Protein AF-A0A5B7BIY4-F1 (afdb_monomer)

Organism: Davidia involucrata (NCBI:txid16924)

pLDDT: mean 83.71, std 15.29, range [44.75, 98.06]

Secondary structure (DSSP, 8-state):
-HHHHHHHHHHHHHHH--S-HHHHHHHHHHHHHHTT-HHHHHHHHHHHHHTT----HHHHHHHHHHHHHTT-HHHHHHHHHHHHHHHHHHHHHHHHHHTT---

Mean predicted aligned error: 7.63 Å

Solvent-accessible surface area (backbone atoms only — not comparable to full-atom values): 5883 Å² total; per-residue (Å²): 111,78,67,61,56,55,53,53,52,49,56,56,52,68,75,64,79,64,92,65,53,58,65,50,51,44,52,51,34,50,51,28,47,74,74,64,42,51,68,60,23,48,52,54,50,52,51,38,46,73,75,68,38,74,68,54,71,66,58,53,51,52,53,38,50,53,29,46,79,66,70,35,51,70,60,29,52,56,50,52,53,54,50,56,54,47,48,54,54,47,51,50,52,53,54,37,50,78,70,74,52,84,131

Sequence (103 aa):
GKCGMLLNLWDEMQESGYSSDMEVYEHVINGLCNIGQLENAVLIMEESLCKGFCPSKFICSKLNNKLLTSNKVERAYKLLLKIKVARRNENARRYWRAKGWHF

Structure (mmCIF, N/CA/C/O backbone):
data_AF-A0A5B7BIY4-F1
#
_entry.id   AF-A0A5B7BIY4-F1
#
loop_
_atom_site.group_PDB
_atom_site.id
_atom_site.type_symbol
_atom_site.label_atom_id
_atom_site.label_alt_id
_atom_site.label_comp_id
_atom_site.label_asym_id
_atom_site.label_entity_id
_atom_site.label_seq_id
_atom_site.pdbx_PDB_ins_code
_atom_site.Cartn_x
_atom_site.Cartn_y
_atom_site.Cartn_z
_atom_site.occupancy
_atom_site.B_iso_or_equiv
_atom_site.auth_seq_id
_atom_site.auth_comp_id
_atom_site.auth_asym_id
_atom_site.auth_atom_id
_atom_site.pdbx_PDB_model_num
ATOM 1 N N . GLY A 1 1 ? -0.754 24.717 -7.593 1.00 44.75 1 GLY A N 1
ATOM 2 C CA . GLY A 1 1 ? -0.286 24.174 -6.297 1.00 44.75 1 GLY A CA 1
ATOM 3 C C . GLY A 1 1 ? 0.416 22.847 -6.522 1.00 44.75 1 GLY A C 1
ATOM 4 O O . GLY A 1 1 ? 0.047 22.153 -7.459 1.00 44.75 1 GLY A O 1
ATOM 5 N N . LYS A 1 2 ? 1.413 22.499 -5.697 1.00 48.59 2 LYS A N 1
ATOM 6 C CA . LYS A 1 2 ? 2.316 21.336 -5.876 1.00 48.59 2 LYS A CA 1
ATOM 7 C C . LYS A 1 2 ? 1.602 19.991 -6.139 1.00 48.59 2 LYS A C 1
ATOM 9 O O . LYS A 1 2 ? 2.178 19.126 -6.781 1.00 48.59 2 LYS A O 1
ATOM 14 N N . CYS A 1 3 ? 0.345 19.8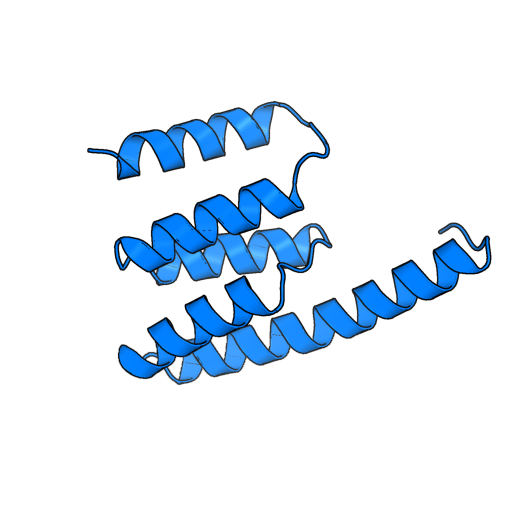44 -5.713 1.00 53.84 3 CYS A N 1
ATOM 15 C CA . CYS A 1 3 ? -0.474 18.649 -5.943 1.00 53.84 3 CYS A CA 1
ATOM 16 C C . CYS A 1 3 ? -0.831 18.408 -7.417 1.00 53.84 3 CYS A C 1
ATOM 18 O O . CYS A 1 3 ? -0.835 17.263 -7.846 1.00 53.84 3 CYS A O 1
ATOM 20 N N . GLY A 1 4 ? -1.104 19.467 -8.190 1.00 61.59 4 GLY A N 1
ATOM 21 C CA . GLY A 1 4 ? -1.452 19.323 -9.610 1.00 61.59 4 GLY A CA 1
ATOM 22 C C . GLY A 1 4 ? -0.267 18.838 -10.447 1.00 61.59 4 GLY A C 1
ATOM 23 O O . GLY A 1 4 ? -0.436 18.024 -11.338 1.00 61.59 4 GLY A O 1
ATOM 24 N N . MET A 1 5 ? 0.951 19.256 -10.088 1.00 67.06 5 MET A N 1
ATOM 25 C CA . MET A 1 5 ? 2.165 18.790 -10.767 1.00 67.06 5 MET A CA 1
ATOM 26 C C . MET A 1 5 ? 2.465 17.315 -10.484 1.00 67.06 5 MET A C 1
ATOM 28 O O . MET A 1 5 ? 2.944 16.623 -11.368 1.00 67.06 5 MET A O 1
ATOM 32 N N . LEU A 1 6 ? 2.175 16.823 -9.272 1.00 62.97 6 LEU A N 1
ATOM 33 C CA . LEU A 1 6 ? 2.419 15.422 -8.911 1.00 62.97 6 LEU A CA 1
ATOM 34 C C . LEU A 1 6 ? 1.496 14.459 -9.677 1.00 62.97 6 LEU A C 1
ATOM 36 O O . LEU A 1 6 ? 1.937 13.384 -10.058 1.00 62.97 6 LEU A O 1
ATOM 40 N N . LEU A 1 7 ? 0.233 14.845 -9.887 1.00 66.19 7 LEU A N 1
ATOM 41 C CA . LEU A 1 7 ? -0.735 14.044 -10.645 1.00 66.19 7 LEU A CA 1
ATOM 42 C C . LEU A 1 7 ? -0.441 14.080 -12.149 1.00 66.19 7 LEU A C 1
ATOM 44 O O . LEU A 1 7 ? -0.460 13.042 -12.790 1.00 66.19 7 LEU A O 1
ATOM 48 N N . ASN A 1 8 ? -0.070 15.238 -12.695 1.00 68.81 8 ASN A N 1
ATOM 49 C CA . ASN A 1 8 ? 0.312 15.319 -14.106 1.00 68.81 8 ASN A CA 1
ATOM 50 C C . ASN A 1 8 ? 1.592 14.518 -14.397 1.00 68.81 8 ASN A C 1
ATOM 52 O O . ASN A 1 8 ? 1.655 13.802 -15.387 1.00 68.81 8 ASN A O 1
ATOM 56 N N . LEU A 1 9 ? 2.589 14.586 -13.503 1.00 66.81 9 LEU A N 1
ATOM 57 C CA . LEU A 1 9 ? 3.798 13.765 -13.605 1.00 66.81 9 LEU A CA 1
ATOM 58 C C . LEU A 1 9 ? 3.459 12.269 -13.527 1.00 66.81 9 LEU A C 1
ATOM 60 O O . LEU A 1 9 ? 4.070 11.461 -14.213 1.00 66.81 9 LEU A O 1
ATOM 64 N N . TRP A 1 10 ? 2.480 11.895 -12.702 1.00 64.50 10 TRP A N 1
ATOM 65 C CA . TRP A 1 10 ? 2.005 10.518 -12.599 1.00 64.50 10 TRP A CA 1
ATOM 66 C C . TRP A 1 10 ? 1.419 10.004 -13.923 1.00 64.50 10 TRP A C 1
ATOM 68 O O . TRP A 1 10 ? 1.774 8.908 -14.360 1.00 64.50 10 TRP A O 1
ATOM 78 N N . ASP A 1 11 ? 0.583 10.810 -14.576 1.00 68.19 11 ASP A N 1
ATOM 79 C CA . ASP A 1 11 ? -0.038 10.456 -15.854 1.00 68.19 11 ASP A CA 1
ATOM 80 C C . ASP A 1 11 ? 1.010 10.338 -16.977 1.00 68.19 11 ASP A C 1
ATOM 82 O O . ASP A 1 11 ? 1.035 9.338 -17.692 1.00 68.19 11 ASP A O 1
ATOM 86 N N . GLU A 1 12 ? 1.956 11.279 -17.064 1.00 65.88 12 GLU A N 1
ATOM 87 C CA . GLU A 1 12 ? 3.060 11.221 -18.039 1.00 65.88 12 GLU A CA 1
ATOM 88 C C . GLU A 1 12 ? 3.973 9.998 -17.828 1.00 65.88 12 GLU A C 1
ATOM 90 O O . GLU A 1 12 ? 4.451 9.381 -18.783 1.00 65.88 12 GLU A O 1
ATOM 95 N N . MET A 1 13 ? 4.213 9.601 -16.574 1.00 63.06 13 MET A N 1
ATOM 96 C CA . MET A 1 13 ? 5.056 8.444 -16.267 1.00 63.06 13 MET A CA 1
ATOM 97 C C . MET A 1 13 ? 4.391 7.120 -16.650 1.00 63.06 13 MET A C 1
ATOM 99 O O . MET A 1 13 ? 5.083 6.231 -17.154 1.00 63.06 13 MET A O 1
ATOM 103 N N . GLN A 1 14 ? 3.069 7.004 -16.485 1.00 61.25 14 GLN A N 1
ATOM 104 C CA . GLN A 1 14 ? 2.296 5.835 -16.922 1.00 61.25 14 GLN A CA 1
ATOM 105 C C . GLN A 1 14 ? 2.393 5.603 -18.433 1.00 61.25 14 GLN A C 1
ATOM 107 O O . GLN A 1 14 ? 2.438 4.454 -18.873 1.00 61.25 14 GLN A O 1
ATOM 112 N N . GLU A 1 15 ? 2.472 6.675 -19.222 1.00 61.50 15 GLU A N 1
ATOM 113 C CA . GLU A 1 15 ? 2.585 6.596 -20.682 1.00 61.50 15 GLU A CA 1
ATOM 114 C C . GLU A 1 15 ? 3.998 6.209 -21.163 1.00 61.50 15 GLU A C 1
ATOM 116 O O . GLU A 1 15 ? 4.160 5.721 -22.281 1.00 61.50 15 GLU A O 1
ATOM 121 N N . SER A 1 16 ? 5.027 6.369 -20.320 1.00 51.72 16 SER A N 1
ATOM 122 C CA . SER A 1 16 ? 6.439 6.249 -20.725 1.00 51.72 16 SER A CA 1
ATOM 123 C C . SER A 1 16 ? 7.058 4.840 -20.640 1.00 51.72 16 SER A C 1
ATOM 125 O O . SER A 1 16 ? 8.138 4.618 -21.185 1.00 51.72 16 SER A O 1
ATOM 127 N N . GLY A 1 17 ? 6.409 3.869 -19.983 1.00 45.53 17 GLY A N 1
ATOM 128 C CA . GLY A 1 17 ? 6.824 2.454 -20.003 1.00 45.53 17 GLY A CA 1
ATOM 129 C C . GLY A 1 17 ? 8.155 2.095 -19.310 1.00 45.53 17 GLY A C 1
ATOM 130 O O . GLY A 1 17 ? 8.667 0.997 -19.535 1.00 45.53 17 GLY A O 1
ATOM 131 N N . TYR A 1 18 ? 8.736 2.970 -18.477 1.00 48.22 18 TYR A N 1
ATOM 132 C CA . TYR A 1 18 ? 10.035 2.734 -17.823 1.00 48.22 18 TYR A CA 1
ATOM 133 C C . TYR A 1 18 ? 9.945 2.102 -16.422 1.00 48.22 18 TYR A C 1
ATOM 135 O O . TYR A 1 18 ? 9.195 2.539 -15.558 1.00 48.22 18 TYR A O 1
ATOM 143 N N . SER A 1 19 ? 10.833 1.131 -16.173 1.00 46.03 19 SER A N 1
ATOM 144 C CA . SER A 1 19 ? 10.976 0.291 -14.970 1.00 46.03 19 SER A CA 1
ATOM 145 C C . SER A 1 19 ? 11.546 0.990 -13.717 1.00 46.03 19 SER A C 1
ATOM 147 O O . SER A 1 19 ? 12.270 0.366 -12.936 1.00 46.03 19 SER A O 1
ATOM 149 N N . SER A 1 20 ? 11.272 2.282 -13.511 1.00 52.81 20 SER A N 1
ATOM 150 C CA . SER A 1 20 ? 11.654 3.036 -12.296 1.00 52.81 20 SER A CA 1
ATOM 151 C C . SER A 1 20 ? 10.616 2.916 -11.163 1.00 52.81 20 SER A C 1
ATOM 153 O O . SER A 1 20 ? 10.662 3.634 -10.164 1.00 52.81 20 SER A O 1
ATOM 155 N N . ASP A 1 21 ? 9.691 1.967 -11.309 1.00 68.62 21 ASP A N 1
ATOM 156 C CA . ASP A 1 21 ? 8.356 1.954 -10.717 1.00 68.62 21 ASP A CA 1
ATOM 157 C C . ASP A 1 21 ? 8.295 2.159 -9.194 1.00 68.62 21 ASP A C 1
ATOM 159 O O . ASP A 1 21 ? 7.560 3.020 -8.713 1.00 68.62 21 ASP A O 1
ATOM 163 N N . MET A 1 22 ? 9.051 1.395 -8.398 1.00 76.75 22 MET A N 1
ATOM 164 C CA . MET A 1 22 ? 8.833 1.344 -6.942 1.00 76.75 22 MET A CA 1
ATOM 165 C C . MET A 1 22 ? 9.124 2.675 -6.234 1.00 76.75 22 MET A C 1
ATOM 167 O O . MET A 1 22 ? 8.316 3.110 -5.412 1.00 76.75 22 MET A O 1
ATOM 171 N N . GLU A 1 23 ? 10.244 3.335 -6.542 1.00 81.19 23 GLU A N 1
ATOM 172 C CA . GLU A 1 23 ? 10.599 4.606 -5.893 1.00 81.19 23 GLU A CA 1
ATOM 173 C C . GLU A 1 23 ? 9.600 5.713 -6.239 1.00 81.19 23 GLU A C 1
ATOM 175 O O . GLU A 1 23 ? 9.301 6.562 -5.398 1.00 81.19 23 GLU A O 1
ATOM 180 N N . VAL A 1 24 ? 9.031 5.676 -7.442 1.00 84.12 24 VAL A N 1
ATOM 181 C CA . VAL A 1 24 ? 8.022 6.633 -7.903 1.00 84.12 24 VAL A CA 1
ATOM 182 C C . VAL A 1 24 ? 6.721 6.446 -7.133 1.00 84.12 24 VAL A C 1
ATOM 184 O O . VAL A 1 24 ? 6.224 7.411 -6.547 1.00 84.12 24 VAL A O 1
ATOM 187 N N . TYR A 1 25 ? 6.211 5.209 -7.044 1.00 89.12 25 TYR A N 1
ATOM 188 C CA . TYR A 1 25 ? 5.052 4.898 -6.199 1.00 89.12 25 TYR A CA 1
ATOM 189 C C . TYR A 1 25 ? 5.280 5.392 -4.769 1.00 89.12 25 TYR A C 1
ATOM 191 O O . TYR A 1 25 ? 4.412 6.041 -4.187 1.00 89.12 25 TYR A O 1
ATOM 199 N N . GLU A 1 26 ? 6.460 5.139 -4.200 1.00 92.69 26 GLU A N 1
ATOM 200 C CA . GLU A 1 26 ? 6.794 5.580 -2.847 1.00 92.69 26 GLU A CA 1
ATOM 201 C C . GLU A 1 26 ? 6.766 7.102 -2.689 1.00 92.69 26 GLU A C 1
ATOM 203 O O . GLU A 1 26 ? 6.170 7.601 -1.728 1.00 92.69 26 GLU A O 1
ATOM 208 N N . HIS A 1 27 ? 7.342 7.848 -3.634 1.00 92.25 27 HIS A N 1
ATOM 209 C CA . HIS A 1 27 ? 7.318 9.310 -3.620 1.00 92.25 27 HIS A CA 1
ATOM 210 C C . HIS A 1 27 ? 5.897 9.864 -3.744 1.00 92.25 27 HIS A C 1
ATOM 212 O O . HIS A 1 27 ? 5.518 10.748 -2.967 1.00 92.25 27 HIS A O 1
ATOM 218 N N . VAL A 1 28 ? 5.092 9.325 -4.662 1.00 92.12 28 VAL A N 1
ATOM 219 C CA . VAL A 1 28 ? 3.711 9.772 -4.884 1.00 92.12 28 VAL A CA 1
ATOM 220 C C . VAL A 1 28 ? 2.844 9.466 -3.665 1.00 92.12 28 VAL A C 1
ATOM 222 O O . VAL A 1 28 ? 2.196 10.368 -3.131 1.00 92.12 28 VAL A O 1
ATOM 225 N N . ILE A 1 29 ? 2.898 8.239 -3.137 1.00 95.56 29 ILE A N 1
ATOM 226 C CA . ILE A 1 29 ? 2.167 7.847 -1.922 1.00 95.56 29 ILE A CA 1
ATOM 227 C C . ILE A 1 29 ? 2.581 8.734 -0.745 1.00 95.56 29 ILE A C 1
ATOM 229 O O . ILE A 1 29 ? 1.724 9.209 0.006 1.00 95.56 29 ILE A O 1
ATOM 233 N N . ASN A 1 30 ? 3.880 8.994 -0.579 1.00 95.75 30 ASN A N 1
ATOM 234 C CA . ASN A 1 30 ? 4.393 9.866 0.473 1.00 95.75 30 ASN A CA 1
ATOM 235 C C . ASN A 1 30 ? 3.861 11.301 0.340 1.00 95.75 30 ASN A C 1
ATOM 237 O O . ASN A 1 30 ? 3.417 11.888 1.331 1.00 95.75 30 ASN A O 1
ATOM 241 N N . GLY A 1 31 ? 3.873 11.851 -0.877 1.00 95.19 31 GLY A N 1
ATOM 242 C CA . GLY A 1 31 ? 3.334 13.171 -1.195 1.00 95.19 31 GLY A CA 1
ATOM 243 C C . GLY A 1 31 ? 1.844 13.274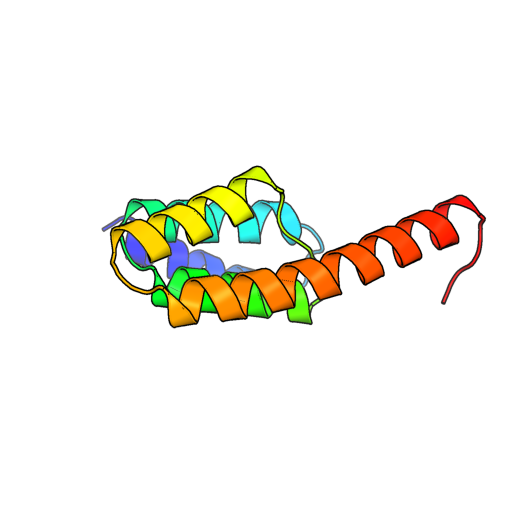 -0.880 1.00 95.19 31 GLY A C 1
ATOM 244 O O . GLY A 1 31 ? 1.443 14.150 -0.111 1.00 95.19 31 GLY A O 1
ATOM 245 N N . LEU A 1 32 ? 1.043 12.329 -1.381 1.00 95.69 32 LEU A N 1
ATOM 246 C CA . LEU A 1 32 ? -0.402 12.240 -1.140 1.00 95.69 32 LEU A CA 1
ATOM 247 C C . LEU A 1 32 ? -0.726 12.089 0.352 1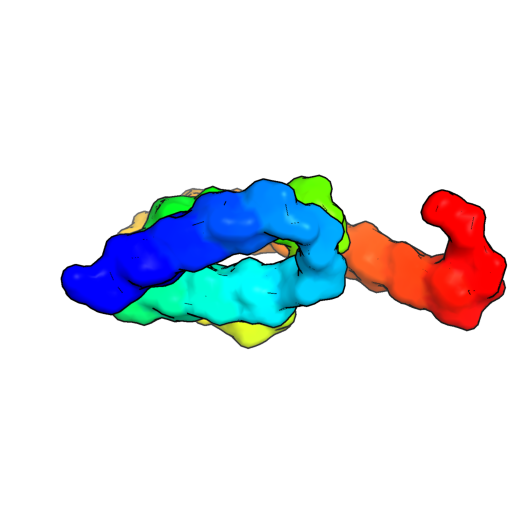.00 95.69 32 LEU A C 1
ATOM 249 O O . LEU A 1 32 ? -1.610 12.774 0.872 1.00 95.69 32 LEU A O 1
ATOM 253 N N . CYS A 1 33 ? 0.047 11.270 1.073 1.00 95.81 33 CYS A N 1
ATOM 254 C CA . CYS A 1 33 ? -0.034 11.183 2.527 1.00 95.81 33 CYS A CA 1
ATOM 255 C C . CYS A 1 33 ? 0.189 12.556 3.161 1.00 95.81 33 CYS A C 1
ATOM 257 O O . CYS A 1 33 ? -0.608 12.966 4.003 1.00 95.81 33 CYS A O 1
ATOM 259 N N . ASN A 1 34 ? 1.255 13.270 2.791 1.00 94.88 34 ASN A N 1
ATOM 260 C CA . ASN A 1 34 ? 1.611 14.563 3.382 1.00 94.88 34 ASN A CA 1
ATOM 261 C C . ASN A 1 34 ? 0.516 15.620 3.193 1.00 94.88 34 ASN A C 1
ATOM 263 O O . ASN A 1 34 ? 0.242 16.346 4.144 1.00 94.88 34 ASN A O 1
ATOM 267 N N . ILE A 1 35 ? -0.153 15.645 2.038 1.00 95.50 35 ILE A N 1
ATOM 268 C CA . ILE A 1 35 ? -1.244 16.593 1.745 1.00 95.50 35 ILE A CA 1
ATOM 269 C C . ILE A 1 35 ? -2.634 16.110 2.199 1.00 95.50 35 ILE A C 1
ATOM 271 O O . ILE A 1 35 ? -3.630 16.773 1.930 1.00 95.50 35 ILE A O 1
ATOM 275 N N . GLY A 1 36 ? -2.724 14.952 2.861 1.00 94.12 36 GLY A N 1
ATOM 276 C CA . GLY A 1 36 ? -3.980 14.423 3.406 1.00 94.12 36 GLY A CA 1
ATOM 277 C C . GLY A 1 36 ? -4.904 13.753 2.383 1.00 94.12 36 GLY A C 1
ATOM 278 O O . GLY A 1 36 ? -6.006 13.340 2.741 1.00 94.12 36 GLY A O 1
ATOM 279 N N . GLN A 1 37 ? -4.464 13.571 1.135 1.00 96.56 37 GLN A N 1
ATOM 280 C CA . GLN A 1 37 ? -5.218 12.855 0.100 1.00 96.56 37 GLN A CA 1
ATOM 281 C C . GLN A 1 37 ? -5.093 11.335 0.279 1.00 96.56 37 GLN A C 1
ATOM 283 O O . GLN A 1 37 ? -4.496 10.627 -0.532 1.00 96.56 37 GLN A O 1
ATOM 288 N N . LEU A 1 38 ? -5.643 10.825 1.384 1.00 96.56 38 LEU A N 1
ATOM 289 C CA . LEU A 1 38 ? -5.441 9.435 1.795 1.00 96.56 38 LEU A CA 1
ATOM 290 C C . LEU A 1 38 ? -6.104 8.417 0.862 1.00 96.56 38 LEU A C 1
ATOM 292 O O . LEU A 1 38 ? -5.535 7.352 0.672 1.00 96.56 38 LEU A O 1
ATOM 296 N N . GLU A 1 39 ? -7.256 8.721 0.256 1.00 95.31 39 GLU A N 1
ATOM 297 C CA . GLU A 1 39 ? -7.884 7.775 -0.685 1.00 95.31 39 GLU A CA 1
ATOM 298 C C . GLU A 1 39 ? -7.049 7.601 -1.954 1.00 95.31 39 GLU A C 1
ATOM 300 O O . GLU A 1 39 ? -6.797 6.470 -2.359 1.00 95.31 39 GLU A O 1
ATOM 305 N N . ASN A 1 40 ? -6.524 8.697 -2.511 1.00 94.31 40 ASN A N 1
ATOM 306 C CA . ASN A 1 40 ? -5.609 8.638 -3.652 1.00 94.31 40 ASN A CA 1
AT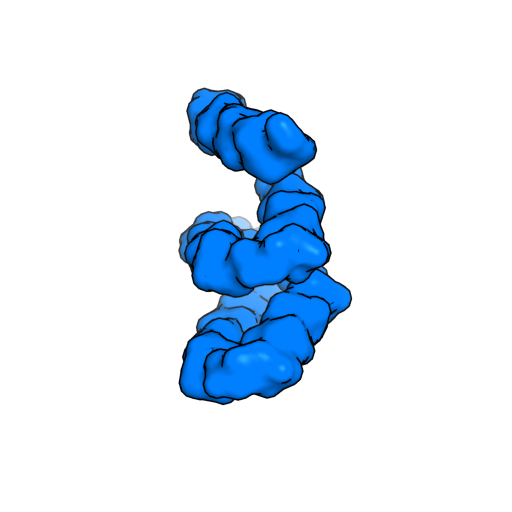OM 307 C C . ASN A 1 40 ? -4.334 7.870 -3.284 1.00 94.31 40 ASN A C 1
ATOM 309 O O . ASN A 1 40 ? -3.884 7.021 -4.044 1.00 94.31 40 ASN A O 1
ATOM 313 N N . ALA A 1 41 ? -3.784 8.093 -2.084 1.00 97.00 41 ALA A N 1
ATOM 314 C CA . ALA A 1 41 ? -2.624 7.339 -1.610 1.00 97.00 41 ALA A CA 1
ATOM 315 C C . ALA A 1 41 ? -2.904 5.827 -1.514 1.00 97.00 41 ALA A C 1
ATOM 317 O O . ALA A 1 41 ? -2.024 5.021 -1.814 1.00 97.00 41 ALA A O 1
ATOM 318 N N . VAL A 1 42 ? -4.122 5.433 -1.118 1.00 97.25 42 VAL A N 1
ATOM 319 C CA . VAL A 1 42 ? -4.547 4.025 -1.112 1.00 97.25 42 VAL A CA 1
ATOM 320 C C . VAL A 1 42 ? -4.660 3.479 -2.533 1.00 97.25 42 VAL A C 1
ATOM 322 O O . VAL A 1 42 ? -4.172 2.380 -2.768 1.00 97.25 42 VAL A O 1
ATOM 325 N N . LEU A 1 43 ? -5.248 4.223 -3.473 1.00 95.38 43 LEU A N 1
ATOM 326 C CA . LEU A 1 43 ? -5.375 3.785 -4.869 1.00 95.38 43 LEU A CA 1
ATOM 327 C C . LEU A 1 43 ? -4.006 3.531 -5.510 1.00 95.38 43 LEU A C 1
ATOM 329 O O . LEU A 1 43 ? -3.775 2.452 -6.047 1.00 95.38 43 LEU A O 1
ATOM 333 N N . ILE A 1 44 ? -3.073 4.472 -5.357 1.00 94.12 44 ILE A N 1
ATOM 334 C CA . ILE A 1 44 ? -1.705 4.342 -5.880 1.00 94.12 44 ILE A CA 1
ATOM 335 C C . ILE A 1 44 ? -0.960 3.175 -5.206 1.00 94.12 44 ILE A C 1
ATOM 337 O O . ILE A 1 44 ? -0.244 2.420 -5.863 1.00 94.12 44 ILE A O 1
ATOM 341 N N . MET A 1 45 ? -1.161 2.965 -3.899 1.00 95.19 45 MET A N 1
ATOM 342 C CA . MET A 1 45 ? -0.633 1.784 -3.208 1.00 95.19 45 MET A CA 1
ATOM 343 C C . MET A 1 45 ? -1.214 0.494 -3.801 1.00 95.19 45 MET A C 1
ATOM 345 O O . MET A 1 45 ? -0.459 -0.420 -4.109 1.00 95.19 45 MET A O 1
ATOM 349 N N . GLU A 1 46 ? -2.530 0.396 -3.985 1.00 94.50 46 GLU A N 1
ATOM 350 C CA . GLU A 1 46 ? -3.177 -0.796 -4.546 1.00 94.50 46 GLU A CA 1
ATOM 351 C C . GLU A 1 46 ? -2.718 -1.088 -5.980 1.00 94.50 46 GLU A C 1
ATOM 353 O O . GLU A 1 46 ? -2.458 -2.249 -6.302 1.00 94.50 46 GLU A O 1
ATOM 358 N N . GLU A 1 47 ? -2.542 -0.058 -6.805 1.00 91.19 47 GLU A N 1
ATOM 359 C CA . GLU A 1 47 ? -1.991 -0.184 -8.153 1.00 91.19 47 GLU A CA 1
ATOM 360 C C . GLU A 1 47 ? -0.562 -0.741 -8.136 1.00 91.19 47 GLU A C 1
ATOM 362 O O . GLU A 1 47 ? -0.271 -1.694 -8.864 1.00 91.19 47 GLU A O 1
ATOM 367 N N . SER A 1 48 ? 0.303 -0.222 -7.253 1.00 90.62 48 SER A N 1
ATOM 368 C CA . SER A 1 48 ? 1.674 -0.731 -7.109 1.00 90.62 48 SER A CA 1
ATOM 369 C C . SER A 1 48 ? 1.684 -2.235 -6.813 1.00 90.62 48 SER A C 1
ATOM 371 O O . SER A 1 48 ? 2.395 -2.997 -7.474 1.00 90.62 48 SER A O 1
ATOM 373 N N . LEU A 1 49 ? 0.807 -2.683 -5.902 1.00 90.69 49 LEU A N 1
ATOM 374 C CA . LEU A 1 49 ? 0.672 -4.093 -5.541 1.00 90.69 49 LEU A CA 1
ATOM 375 C C . LEU A 1 49 ? 0.172 -4.933 -6.724 1.00 90.69 49 LEU A C 1
ATOM 377 O O . LEU A 1 49 ? 0.674 -6.040 -6.925 1.00 90.69 49 LEU A O 1
ATOM 381 N N . CYS A 1 50 ? -0.781 -4.420 -7.511 1.00 87.50 50 CYS A N 1
ATOM 382 C CA . CYS A 1 50 ? -1.311 -5.104 -8.697 1.00 87.50 50 CYS A CA 1
ATOM 383 C C . CYS A 1 50 ? -0.243 -5.282 -9.782 1.00 87.50 50 CYS A C 1
ATOM 385 O O . CYS A 1 50 ? -0.159 -6.346 -10.390 1.00 87.50 50 CYS A O 1
ATOM 387 N N . LYS A 1 51 ? 0.630 -4.287 -9.962 1.00 82.62 51 LYS A N 1
ATOM 388 C CA . LYS A 1 51 ? 1.798 -4.360 -10.857 1.00 82.62 51 LYS A CA 1
ATOM 389 C C . LYS A 1 51 ? 2.952 -5.188 -10.289 1.00 82.62 51 LYS A C 1
ATOM 391 O O . LYS A 1 51 ? 3.986 -5.362 -10.925 1.00 82.62 51 LYS A O 1
ATOM 396 N N . GLY A 1 52 ? 2.776 -5.753 -9.096 1.00 82.25 52 GLY A N 1
ATOM 397 C CA . GLY A 1 52 ? 3.739 -6.648 -8.478 1.00 82.25 52 GLY A CA 1
ATOM 398 C C . GLY A 1 52 ? 4.874 -5.936 -7.748 1.00 82.25 52 GLY A C 1
ATOM 399 O O . GLY A 1 52 ? 5.811 -6.623 -7.332 1.00 82.25 52 GLY A O 1
ATOM 400 N N . PHE A 1 53 ? 4.782 -4.626 -7.536 1.00 83.69 53 PHE A N 1
ATOM 401 C CA . PHE A 1 53 ? 5.694 -3.860 -6.696 1.00 83.69 53 PHE A CA 1
ATOM 402 C C . PHE A 1 53 ? 5.123 -3.766 -5.285 1.00 83.69 53 PHE A C 1
ATOM 404 O O . PHE A 1 53 ? 3.961 -3.426 -5.095 1.00 83.69 53 PHE A O 1
ATOM 411 N N . CYS A 1 54 ? 5.923 -4.078 -4.268 1.00 89.38 54 CYS A N 1
ATOM 412 C CA . CYS A 1 54 ? 5.517 -3.846 -2.887 1.00 89.38 54 CYS A CA 1
ATOM 413 C C . CYS A 1 54 ? 6.314 -2.666 -2.331 1.00 89.38 54 CYS A C 1
ATOM 415 O O . CYS A 1 54 ? 7.512 -2.823 -2.090 1.00 89.38 54 CYS A O 1
ATOM 417 N N . PRO A 1 55 ? 5.670 -1.518 -2.063 1.00 90.50 55 PRO A N 1
ATOM 418 C CA . PRO A 1 55 ? 6.334 -0.391 -1.428 1.00 90.50 55 PRO A CA 1
ATOM 419 C C . PRO A 1 55 ? 6.966 -0.754 -0.080 1.00 90.50 55 PRO A C 1
ATOM 421 O O . PRO A 1 55 ? 6.547 -1.685 0.630 1.00 90.50 55 PRO A O 1
ATOM 424 N N . SER A 1 56 ? 7.982 0.019 0.292 1.00 92.25 56 SER A N 1
ATOM 425 C CA . SER A 1 56 ? 8.796 -0.177 1.480 1.00 92.25 56 SER A CA 1
ATOM 426 C C . SER A 1 56 ? 7.962 -0.220 2.759 1.00 92.25 56 SER A C 1
ATOM 428 O O . SER A 1 56 ? 6.841 0.295 2.870 1.00 92.25 56 SER A O 1
ATOM 430 N N . LYS A 1 57 ? 8.539 -0.843 3.795 1.00 92.69 57 LYS A N 1
ATOM 431 C CA . LYS A 1 57 ? 7.932 -0.891 5.134 1.00 92.69 57 LYS A CA 1
ATOM 432 C C . LYS A 1 57 ? 7.596 0.497 5.657 1.00 92.69 57 LYS A C 1
ATOM 434 O O . LYS A 1 57 ? 6.536 0.657 6.252 1.00 92.69 57 LYS A O 1
ATOM 439 N N . PHE A 1 58 ? 8.461 1.472 5.399 1.00 94.88 58 PHE A N 1
ATOM 440 C CA . PHE A 1 58 ? 8.266 2.845 5.831 1.00 94.88 58 PHE A CA 1
ATOM 441 C C . PHE A 1 58 ? 7.002 3.462 5.218 1.00 94.88 58 PHE A C 1
ATOM 443 O O . PHE A 1 58 ? 6.130 3.920 5.958 1.00 94.88 58 PHE A O 1
ATOM 450 N N . ILE A 1 59 ? 6.855 3.400 3.891 1.00 95.81 59 ILE A N 1
ATOM 451 C CA . ILE A 1 59 ? 5.704 3.976 3.184 1.00 95.81 59 ILE A CA 1
ATOM 452 C C . ILE A 1 59 ? 4.396 3.284 3.575 1.00 95.81 59 ILE A C 1
ATOM 454 O O . ILE A 1 59 ? 3.413 3.957 3.892 1.00 95.81 59 ILE A O 1
ATOM 458 N N . CYS A 1 60 ? 4.404 1.950 3.655 1.00 95.62 60 CYS A N 1
ATOM 459 C CA . CYS A 1 60 ? 3.252 1.176 4.118 1.00 95.62 60 CYS A CA 1
ATOM 460 C C . CYS A 1 60 ? 2.802 1.602 5.525 1.00 95.62 60 CYS A C 1
ATOM 462 O O . CYS A 1 60 ? 1.621 1.872 5.747 1.00 95.62 60 CYS A O 1
ATOM 464 N N . SER A 1 61 ? 3.740 1.679 6.477 1.00 96.88 61 SER A N 1
ATOM 465 C CA . SER A 1 61 ? 3.445 2.063 7.862 1.00 96.88 61 SER A CA 1
ATOM 466 C C . SER A 1 61 ? 2.941 3.499 7.956 1.00 96.88 61 SER A C 1
ATOM 468 O O . SER A 1 61 ? 1.994 3.768 8.692 1.00 96.88 61 SER A O 1
ATOM 470 N N . LYS A 1 62 ? 3.529 4.421 7.186 1.00 97.62 62 LYS A N 1
ATOM 471 C CA . LYS A 1 62 ? 3.117 5.827 7.170 1.00 97.62 62 LYS A CA 1
ATOM 472 C C . LYS A 1 62 ? 1.667 5.993 6.713 1.00 97.62 62 LYS A C 1
ATOM 474 O O . LYS A 1 62 ? 0.894 6.646 7.413 1.00 97.62 62 LYS A O 1
ATOM 479 N N . LEU A 1 63 ? 1.288 5.391 5.581 1.00 98.00 63 LEU A N 1
ATOM 480 C CA . LEU A 1 63 ? -0.088 5.452 5.074 1.00 98.00 63 LEU A CA 1
ATOM 481 C C . LEU A 1 63 ? -1.069 4.791 6.051 1.00 98.00 63 LEU A C 1
ATOM 483 O O . LEU A 1 63 ? -2.093 5.384 6.386 1.00 98.00 63 LEU A O 1
ATOM 487 N N . ASN A 1 64 ? -0.731 3.607 6.568 1.00 97.62 64 ASN A N 1
ATOM 488 C CA . ASN A 1 64 ? -1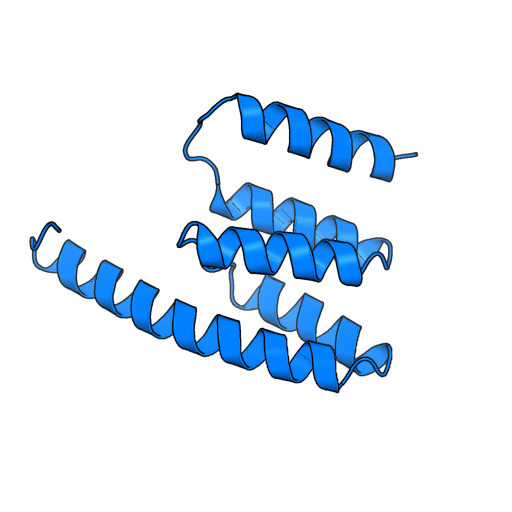.571 2.904 7.535 1.00 97.62 64 ASN A CA 1
ATOM 489 C C . ASN A 1 64 ? -1.815 3.744 8.799 1.00 97.62 64 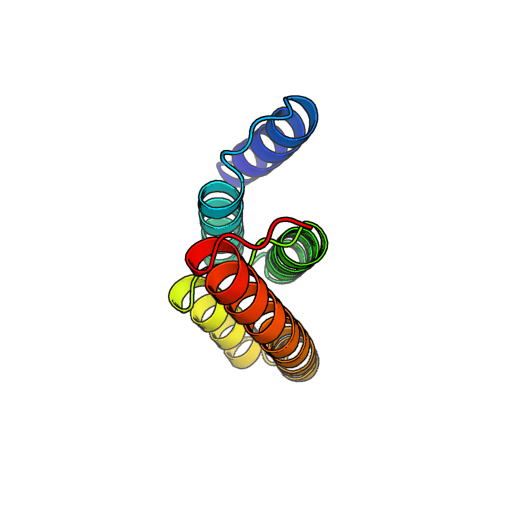ASN A C 1
ATOM 491 O O . ASN A 1 64 ? -2.957 3.897 9.224 1.00 97.62 64 ASN A O 1
ATOM 495 N N . ASN A 1 65 ? -0.767 4.353 9.357 1.00 97.56 65 ASN A N 1
ATOM 496 C CA . ASN A 1 65 ? -0.893 5.218 10.528 1.00 97.56 65 ASN A CA 1
ATOM 497 C C . ASN A 1 65 ? -1.763 6.444 10.232 1.00 97.56 65 ASN A C 1
ATOM 499 O O . ASN A 1 65 ? -2.637 6.756 11.034 1.00 97.56 65 ASN A O 1
ATOM 503 N N . LYS A 1 66 ? -1.596 7.096 9.071 1.00 97.88 66 LYS A N 1
ATOM 504 C CA . LYS A 1 66 ? -2.458 8.225 8.684 1.00 97.88 66 LYS A CA 1
ATOM 505 C C . LYS A 1 66 ? -3.929 7.833 8.540 1.00 97.88 66 LYS A C 1
ATOM 507 O O . LYS A 1 66 ? -4.800 8.616 8.914 1.00 97.88 66 LYS A O 1
ATOM 512 N N . LEU A 1 67 ? -4.223 6.645 8.008 1.00 98.06 67 LEU A N 1
ATOM 513 C CA . LEU A 1 67 ? -5.594 6.132 7.929 1.00 98.06 67 LEU A CA 1
ATOM 514 C C . LEU A 1 67 ? -6.178 5.909 9.329 1.00 98.06 67 LEU A C 1
ATOM 516 O O . LEU A 1 67 ? -7.299 6.342 9.587 1.00 98.06 67 LEU A O 1
ATOM 520 N N . LEU A 1 68 ? -5.409 5.310 10.243 1.00 97.06 68 LEU A N 1
ATOM 521 C CA . LEU A 1 68 ? -5.835 5.086 11.628 1.00 97.06 68 LEU A CA 1
ATOM 522 C C . LEU A 1 68 ? -6.096 6.399 12.373 1.00 97.06 68 LEU A C 1
ATOM 524 O O . LEU A 1 68 ? -7.159 6.551 12.970 1.00 97.06 68 LEU A O 1
ATOM 528 N N . THR A 1 69 ? -5.188 7.376 12.286 1.00 97.44 69 THR A N 1
ATOM 529 C CA . THR A 1 69 ? -5.383 8.686 12.936 1.00 97.44 69 THR A CA 1
ATOM 530 C C . THR A 1 69 ? -6.523 9.492 12.314 1.00 97.44 69 THR A C 1
ATOM 532 O O . THR A 1 69 ? -7.024 10.415 12.943 1.00 97.44 69 THR A O 1
ATOM 535 N N . SER A 1 70 ? -6.950 9.146 11.095 1.00 96.81 70 SER A N 1
ATOM 536 C CA . SER A 1 70 ? -8.112 9.741 10.418 1.00 96.81 70 SER A CA 1
ATOM 537 C C . SER A 1 70 ? -9.402 8.930 10.615 1.00 96.81 70 SER A C 1
ATOM 539 O O . SER A 1 70 ? -10.361 9.130 9.874 1.00 96.81 70 SER A O 1
ATOM 541 N N . ASN A 1 71 ? -9.420 7.984 11.562 1.00 96.38 71 ASN A N 1
ATOM 542 C CA . ASN A 1 71 ? -10.540 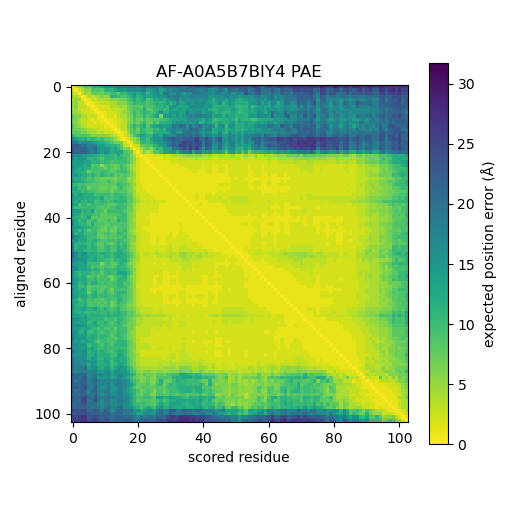7.081 11.854 1.00 96.38 71 ASN A CA 1
ATOM 543 C C . ASN A 1 71 ? -11.002 6.208 10.662 1.00 96.38 71 ASN A C 1
ATOM 545 O O . ASN A 1 71 ? -12.125 5.713 10.624 1.00 96.38 71 ASN A O 1
ATOM 549 N N . LYS A 1 72 ? -10.127 5.964 9.678 1.00 96.31 72 LYS A N 1
ATOM 550 C CA . LYS A 1 72 ? -10.387 5.101 8.508 1.00 96.31 72 LYS A CA 1
ATOM 551 C C . LYS A 1 72 ? -9.934 3.663 8.765 1.00 96.31 72 LYS A C 1
ATOM 553 O O . LYS A 1 72 ? -9.187 3.075 7.979 1.00 96.31 72 LYS A O 1
ATOM 558 N N . VAL A 1 73 ? -10.360 3.104 9.897 1.00 96.44 73 VAL A N 1
ATOM 559 C CA . VAL A 1 73 ? -9.855 1.828 10.437 1.00 96.44 73 VAL A CA 1
ATOM 560 C C . VAL A 1 73 ? -10.080 0.661 9.474 1.00 96.44 73 VAL A C 1
ATOM 562 O O . VAL A 1 73 ? -9.163 -0.118 9.220 1.00 96.44 73 VAL A O 1
ATOM 565 N N . GLU A 1 74 ? -11.268 0.568 8.876 1.00 96.69 74 GLU A N 1
ATOM 566 C CA . GLU A 1 74 ? -11.590 -0.501 7.926 1.00 96.69 74 GLU A CA 1
ATOM 567 C C . GLU A 1 74 ? -10.686 -0.457 6.683 1.00 96.69 74 GLU A C 1
ATOM 569 O O . GLU A 1 74 ? -10.170 -1.486 6.238 1.00 96.69 74 GLU A O 1
ATOM 574 N N . ARG A 1 75 ? -10.438 0.746 6.144 1.00 95.75 75 ARG A N 1
ATOM 575 C CA . ARG A 1 75 ? -9.555 0.954 4.986 1.00 95.75 75 ARG A CA 1
ATOM 576 C C . ARG A 1 75 ? -8.118 0.553 5.326 1.00 95.75 75 ARG A C 1
ATOM 578 O O . ARG A 1 75 ? -7.495 -0.167 4.549 1.00 95.75 75 ARG A O 1
ATOM 585 N N . ALA A 1 76 ? -7.627 0.957 6.501 1.00 97.38 76 ALA A N 1
ATOM 586 C CA . ALA A 1 76 ? -6.304 0.588 7.004 1.00 97.38 76 ALA A CA 1
ATOM 587 C C . ALA A 1 76 ? -6.147 -0.937 7.118 1.00 97.38 76 ALA A C 1
ATOM 589 O O . ALA A 1 76 ? -5.188 -1.514 6.603 1.00 97.38 76 ALA A O 1
ATOM 590 N N . TYR A 1 77 ? -7.132 -1.609 7.720 1.00 97.25 77 TYR A N 1
ATOM 591 C CA . TYR A 1 77 ? -7.120 -3.059 7.887 1.00 97.25 77 TYR A CA 1
ATOM 592 C C . TYR A 1 77 ? -7.110 -3.803 6.544 1.00 97.25 77 TYR A C 1
ATOM 594 O O . TYR A 1 77 ? -6.254 -4.664 6.319 1.00 97.25 77 TYR A O 1
ATOM 602 N N . LYS A 1 78 ? -8.009 -3.438 5.617 1.00 96.75 78 LYS A N 1
ATOM 603 C CA . LYS A 1 78 ? -8.065 -4.042 4.274 1.00 96.75 78 LYS A CA 1
ATOM 604 C C . LYS A 1 78 ? -6.750 -3.853 3.517 1.00 96.75 78 LYS A C 1
ATOM 606 O O . LYS A 1 78 ? -6.242 -4.808 2.927 1.00 96.75 78 LYS A O 1
ATOM 611 N N . LEU A 1 79 ? -6.174 -2.652 3.569 1.00 96.31 79 LEU A N 1
ATOM 612 C CA . LEU A 1 79 ? -4.901 -2.363 2.917 1.00 96.31 79 LEU A CA 1
ATOM 613 C C . LEU A 1 79 ? -3.756 -3.200 3.506 1.00 96.31 79 LEU A C 1
ATOM 615 O O . LEU A 1 79 ? -2.968 -3.786 2.763 1.00 96.31 79 LEU A O 1
ATOM 619 N N . LEU A 1 80 ? -3.688 -3.320 4.834 1.00 96.25 80 LEU A N 1
ATOM 620 C CA . LEU A 1 80 ? -2.674 -4.126 5.514 1.00 96.25 80 LEU A CA 1
ATOM 621 C C . LEU A 1 80 ? -2.731 -5.602 5.094 1.00 96.25 80 LEU A C 1
ATOM 623 O O . LEU A 1 80 ? -1.682 -6.227 4.913 1.00 96.25 80 LEU A O 1
ATOM 627 N N . LEU A 1 81 ? -3.932 -6.166 4.923 1.00 96.38 81 LEU A N 1
ATOM 628 C CA . LEU A 1 81 ? -4.096 -7.536 4.428 1.00 96.38 81 LEU A CA 1
ATOM 629 C C . LEU A 1 81 ? -3.544 -7.695 3.007 1.00 96.38 81 LEU A C 1
ATOM 631 O O . LEU A 1 81 ? -2.763 -8.618 2.766 1.00 96.38 81 LEU A O 1
ATOM 635 N N . LYS A 1 82 ? -3.869 -6.768 2.095 1.00 94.94 82 LYS A N 1
ATOM 636 C CA . LYS A 1 82 ? -3.343 -6.773 0.718 1.00 94.94 82 LYS A CA 1
ATOM 637 C C . LYS A 1 82 ? -1.810 -6.719 0.697 1.00 94.94 82 LYS A C 1
ATOM 639 O O . LYS A 1 82 ? -1.175 -7.538 0.034 1.00 94.94 82 LYS A O 1
ATOM 644 N N . ILE A 1 83 ? -1.206 -5.835 1.496 1.00 94.38 83 ILE A N 1
ATOM 645 C CA . ILE A 1 83 ? 0.259 -5.706 1.604 1.00 94.38 83 ILE A CA 1
ATOM 646 C C . ILE A 1 83 ? 0.899 -6.997 2.140 1.00 94.38 83 ILE A C 1
ATOM 648 O O . ILE A 1 83 ? 1.937 -7.432 1.640 1.00 94.38 83 ILE A O 1
ATOM 652 N N . LYS A 1 84 ? 0.296 -7.644 3.149 1.00 92.81 84 LYS A N 1
ATOM 653 C CA . LYS A 1 84 ? 0.813 -8.911 3.701 1.00 92.81 84 LYS A CA 1
ATOM 654 C C . LYS A 1 84 ? 0.855 -10.020 2.651 1.00 92.81 84 LYS A C 1
ATOM 656 O O . LYS A 1 84 ? 1.838 -10.760 2.607 1.00 92.81 84 LYS A O 1
ATOM 661 N N . VAL A 1 85 ? -0.181 -10.126 1.819 1.00 91.62 85 VAL A N 1
ATOM 662 C CA . VAL A 1 85 ? -0.228 -11.093 0.712 1.00 91.62 85 VAL A CA 1
ATOM 663 C C . VAL A 1 85 ? 0.856 -10.771 -0.318 1.00 91.62 85 VAL A C 1
ATOM 665 O O . VAL A 1 85 ? 1.663 -11.640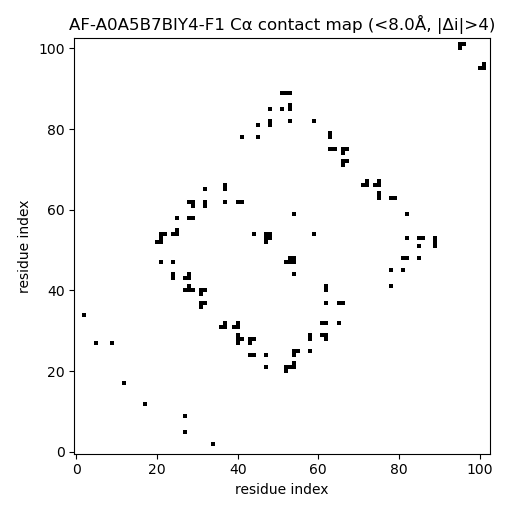 -0.649 1.00 91.62 85 VAL A O 1
ATOM 668 N N . ALA A 1 86 ? 0.955 -9.511 -0.747 1.00 89.44 86 ALA A N 1
ATOM 669 C CA . ALA A 1 86 ? 1.943 -9.086 -1.736 1.00 89.44 86 ALA A CA 1
ATOM 670 C C . ALA A 1 86 ? 3.395 -9.330 -1.286 1.00 89.44 86 ALA A C 1
ATOM 672 O O . ALA A 1 86 ? 4.205 -9.811 -2.077 1.00 89.44 86 ALA A O 1
ATOM 673 N N . ARG A 1 87 ? 3.729 -9.093 -0.009 1.00 87.25 87 ARG A N 1
ATOM 674 C CA . ARG A 1 87 ? 5.082 -9.350 0.525 1.00 87.25 87 ARG A CA 1
ATOM 675 C C . ARG A 1 87 ? 5.475 -10.817 0.535 1.00 87.25 87 ARG A C 1
ATOM 677 O O . ARG A 1 87 ? 6.641 -11.129 0.314 1.00 87.25 87 ARG A O 1
ATOM 684 N N . ARG A 1 88 ? 4.532 -11.728 0.794 1.00 85.88 88 ARG A N 1
ATOM 685 C CA . ARG A 1 88 ? 4.807 -13.170 0.684 1.00 85.88 88 ARG A CA 1
ATOM 686 C C . ARG A 1 88 ? 5.201 -13.518 -0.751 1.00 85.88 88 ARG A C 1
ATOM 688 O O . ARG A 1 88 ? 6.210 -14.187 -0.954 1.00 85.88 88 ARG A O 1
ATOM 695 N N . ASN A 1 89 ? 4.468 -12.977 -1.722 1.00 81.12 89 ASN A N 1
ATOM 696 C CA . ASN A 1 89 ? 4.736 -13.184 -3.145 1.00 81.12 89 ASN A CA 1
ATOM 697 C C . ASN A 1 89 ? 6.040 -12.512 -3.602 1.00 81.12 89 ASN A C 1
ATOM 699 O O . ASN A 1 89 ? 6.775 -13.071 -4.411 1.00 81.12 89 ASN A O 1
ATOM 703 N N . GLU A 1 90 ? 6.364 -11.320 -3.100 1.00 79.88 90 GLU A N 1
ATOM 704 C CA . GLU A 1 90 ? 7.648 -10.661 -3.361 1.00 79.88 90 GLU A CA 1
ATOM 705 C C . GLU A 1 90 ? 8.822 -11.481 -2.809 1.00 79.88 90 GLU A C 1
ATOM 707 O O . GLU A 1 90 ? 9.777 -11.741 -3.537 1.00 79.88 90 GLU A O 1
ATOM 712 N N . ASN A 1 91 ? 8.731 -11.948 -1.561 1.00 79.56 91 ASN A N 1
ATOM 713 C CA . ASN A 1 91 ? 9.765 -12.780 -0.947 1.00 79.56 91 ASN A CA 1
ATOM 714 C C . ASN A 1 91 ? 9.966 -14.094 -1.712 1.00 79.56 91 ASN A C 1
ATOM 716 O O . ASN A 1 91 ? 11.109 -14.475 -1.953 1.00 79.56 91 ASN A O 1
ATOM 720 N N . ALA A 1 92 ? 8.880 -14.750 -2.136 1.00 75.81 92 ALA A N 1
ATOM 721 C CA . ALA A 1 92 ? 8.948 -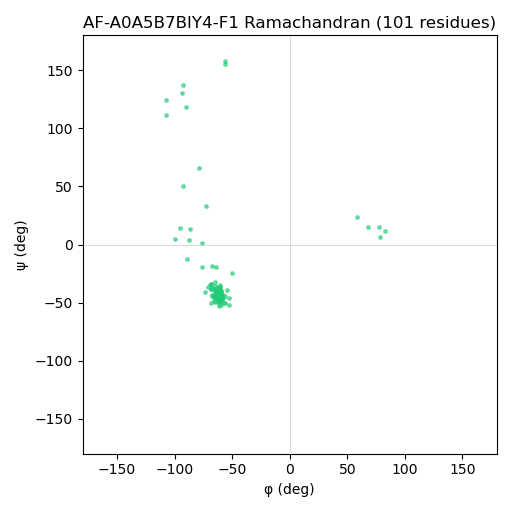15.947 -2.972 1.00 75.81 92 ALA A CA 1
ATOM 722 C C . ALA A 1 92 ? 9.649 -15.658 -4.311 1.00 75.81 92 ALA A C 1
ATOM 724 O O . ALA A 1 92 ? 10.614 -16.336 -4.657 1.00 75.81 92 ALA A O 1
ATOM 725 N N . ARG A 1 93 ? 9.262 -14.578 -5.007 1.00 73.94 93 ARG A N 1
ATOM 726 C CA . ARG A 1 93 ? 9.918 -14.143 -6.253 1.00 73.94 93 ARG A CA 1
ATOM 727 C C . ARG A 1 93 ? 11.405 -13.842 -6.058 1.00 73.94 93 ARG A C 1
ATOM 729 O O . ARG A 1 93 ? 12.221 -14.266 -6.869 1.00 73.94 93 ARG A O 1
ATOM 736 N N . ARG A 1 94 ? 11.781 -13.133 -4.988 1.00 75.50 94 ARG A N 1
ATOM 737 C CA . ARG A 1 94 ? 13.191 -12.833 -4.671 1.00 75.50 94 ARG A CA 1
ATOM 738 C C . ARG A 1 94 ? 13.980 -14.106 -4.368 1.00 75.50 94 ARG A C 1
ATOM 740 O O . ARG A 1 94 ? 15.089 -14.250 -4.871 1.00 75.50 94 ARG A O 1
ATOM 747 N N . TYR A 1 95 ? 13.399 -15.028 -3.603 1.00 76.06 95 TYR A N 1
ATOM 748 C CA . TYR A 1 95 ? 13.994 -16.327 -3.292 1.00 76.06 95 TYR A CA 1
ATOM 749 C C . TYR A 1 95 ? 14.250 -17.159 -4.558 1.00 76.06 95 TYR A C 1
ATOM 751 O O . TYR A 1 95 ? 15.361 -17.651 -4.748 1.00 76.06 95 TYR A O 1
ATOM 759 N N . TRP A 1 96 ? 13.263 -17.271 -5.451 1.00 82.00 96 TRP A N 1
ATOM 760 C CA . TRP A 1 96 ? 13.396 -18.039 -6.692 1.00 82.00 96 TRP A CA 1
ATOM 761 C C . TRP A 1 96 ? 14.429 -17.440 -7.647 1.00 82.00 96 TRP A C 1
ATOM 763 O O . TRP A 1 96 ? 15.300 -18.169 -8.124 1.00 82.00 96 TRP A O 1
ATOM 773 N N . ARG A 1 97 ? 14.425 -16.111 -7.837 1.00 77.94 97 ARG A N 1
ATOM 774 C CA . ARG A 1 97 ? 15.456 -15.427 -8.638 1.00 77.94 97 ARG A CA 1
ATOM 775 C C . ARG A 1 97 ? 16.861 -15.654 -8.084 1.00 77.94 97 ARG A C 1
ATOM 777 O O . ARG A 1 97 ? 17.772 -15.943 -8.849 1.00 77.94 97 ARG A O 1
ATOM 784 N N . ALA A 1 98 ? 17.037 -15.583 -6.762 1.00 74.44 98 ALA A N 1
ATOM 785 C CA . ALA A 1 98 ? 18.329 -15.840 -6.118 1.00 74.44 98 ALA A CA 1
ATOM 786 C C . ALA A 1 98 ? 18.823 -17.288 -6.302 1.00 74.44 98 ALA A C 1
ATOM 788 O O . ALA A 1 98 ? 20.008 -17.563 -6.135 1.00 74.44 98 ALA A O 1
ATOM 789 N N . LYS A 1 99 ? 17.923 -18.216 -6.640 1.00 82.56 99 LYS A N 1
ATOM 790 C CA . LYS A 1 99 ? 18.222 -19.624 -6.922 1.00 82.56 99 LYS A CA 1
ATOM 791 C C . LYS A 1 99 ? 18.299 -19.944 -8.422 1.00 82.56 99 LYS A C 1
ATOM 793 O O . LYS A 1 99 ? 18.457 -21.113 -8.753 1.00 82.56 99 LYS A O 1
ATOM 798 N N . GLY A 1 100 ? 18.193 -18.947 -9.306 1.00 79.88 100 GLY A N 1
ATOM 799 C CA . GLY A 1 100 ? 18.273 -19.127 -10.762 1.00 79.88 100 GLY A CA 1
ATOM 800 C C . GLY A 1 100 ? 17.003 -19.680 -11.418 1.00 79.88 100 GLY A C 1
ATOM 801 O O . GLY A 1 100 ? 17.057 -20.128 -12.558 1.00 79.88 100 GLY A O 1
ATOM 802 N N . TRP A 1 101 ? 15.863 -19.665 -10.719 1.00 68.56 101 TRP A N 1
ATOM 803 C CA . TRP A 1 101 ? 14.575 -20.076 -11.283 1.00 68.56 101 TRP A CA 1
ATOM 804 C C . TRP A 1 101 ? 13.887 -18.853 -11.899 1.00 68.56 101 TRP A C 1
ATOM 806 O O . TRP A 1 101 ? 13.595 -17.881 -11.195 1.00 68.56 101 TRP A O 1
ATOM 816 N N . HIS A 1 102 ? 13.646 -18.901 -13.209 1.00 61.12 102 HIS A N 1
ATOM 817 C CA . HIS A 1 102 ? 12.943 -17.867 -13.967 1.00 61.12 102 HIS A CA 1
ATOM 818 C C . HIS A 1 102 ? 11.550 -18.391 -14.352 1.00 61.12 102 HIS A C 1
ATOM 820 O O . HIS A 1 102 ? 11.451 -19.459 -14.954 1.00 61.12 102 HIS A O 1
ATOM 826 N N . PHE A 1 103 ? 10.500 -17.653 -13.986 1.00 56.22 103 PHE A N 1
ATOM 827 C CA . PHE A 1 103 ? 9.131 -17.812 -14.493 1.00 56.22 103 PHE A CA 1
ATOM 828 C C . PHE A 1 103 ? 8.746 -16.521 -15.206 1.00 56.22 103 PHE A C 1
ATOM 830 O O . PHE A 1 103 ? 9.151 -15.451 -14.680 1.00 56.22 103 PHE A O 1
#

Foldseek 3Di:
DVLVVLVVVVVVVVVVPDPPQQVNLLVSLVVCLVVVVLVVSLVSCVVCLVVLHQHDPVSLVSSLVSCVVVVVPVSSVVSVVSNVVSVVVVVVVVVCVVVVHDD

Radius of gyration: 14.65 Å; Cα contacts (8 Å, |Δi|>4): 77; chains: 1; bounding box: 30×44×34 Å

Nearest PDB structures (foldseek):
  4pjs-assembly1_A  TM=8.625E-01  e=8.032E-03  unidentified
  4wn4-assembly2_B  TM=8.685E-01  e=1.508E-02  synthetic construct
  5orm-assembly1_A  TM=8.496E-01  e=1.270E-02  synthetic construct
  5i9g-assembly1_C  TM=6.697E-01  e=4.531E-03  unidentified
  4m57-assembly1_A  TM=6.795E-01  e=7.931E-02  Zea mays

InterPro domains:
  IPR002885 Pentatricopeptide repeat [PS51375] (21-55)
  IPR002885 Pentatricopeptide repeat [TIGR00756] (24-56)
  IPR011990 Tetratricopeptide-like helical domain superfamily [G3DSA:1.25.40.10] (1-102)
  IPR050667 Pentatricopeptide repeat-containing protein [PTHR47939] (7-84)